Protein AF-A0A2S1KRR5-F1 (afdb_monomer_lite)

Structure (mmCIF, N/CA/C/O backbone):
data_AF-A0A2S1KRR5-F1
#
_entry.id   AF-A0A2S1KRR5-F1
#
loop_
_atom_site.group_PDB
_atom_site.id
_atom_site.type_symbol
_atom_site.label_atom_id
_atom_site.label_alt_id
_atom_site.label_comp_id
_atom_site.label_asym_id
_atom_site.label_entity_id
_atom_site.label_seq_id
_atom_site.pdbx_PDB_ins_code
_atom_site.Cartn_x
_atom_site.Cartn_y
_atom_site.Cartn_z
_atom_site.occupancy
_atom_site.B_iso_or_equiv
_atom_site.auth_seq_id
_atom_site.auth_comp_id
_atom_site.auth_asym_id
_atom_site.auth_atom_id
_atom_site.pdbx_PDB_model_num
ATOM 1 N N . MET A 1 1 ? 15.833 10.010 -24.012 1.00 49.03 1 MET A N 1
ATOM 2 C CA . MET A 1 1 ? 15.093 10.288 -22.771 1.00 49.03 1 MET A CA 1
ATOM 3 C C . MET A 1 1 ? 14.063 9.183 -22.696 1.00 49.03 1 MET A C 1
ATOM 5 O O . MET A 1 1 ? 13.412 8.945 -23.705 1.00 49.03 1 MET A O 1
ATOM 9 N N . ASN A 1 2 ? 14.086 8.360 -21.647 1.00 55.34 2 ASN A N 1
ATOM 10 C CA . ASN A 1 2 ? 13.087 7.305 -21.498 1.00 55.34 2 ASN A CA 1
ATOM 11 C C . ASN A 1 2 ? 11.889 7.955 -20.806 1.00 55.34 2 ASN A C 1
ATOM 13 O O . ASN A 1 2 ? 11.764 7.865 -19.591 1.00 55.34 2 ASN A O 1
ATOM 17 N N . ASP A 1 3 ? 11.092 8.688 -21.582 1.00 61.97 3 ASP A N 1
ATOM 18 C CA . ASP A 1 3 ? 9.777 9.206 -21.197 1.00 61.97 3 ASP A CA 1
ATOM 19 C C . ASP A 1 3 ? 8.801 8.022 -21.090 1.00 61.97 3 ASP A C 1
ATOM 21 O O . ASP A 1 3 ? 7.855 7.886 -21.863 1.00 61.97 3 ASP A O 1
ATOM 25 N N . ALA A 1 4 ? 9.100 7.081 -20.194 1.00 71.75 4 ALA A N 1
ATOM 26 C CA . ALA A 1 4 ? 8.133 6.077 -19.803 1.00 71.75 4 ALA A CA 1
ATOM 27 C C . ALA A 1 4 ? 7.108 6.802 -18.934 1.00 71.75 4 ALA A C 1
ATOM 29 O O . ALA A 1 4 ? 7.409 7.181 -17.805 1.00 71.75 4 ALA A O 1
ATOM 30 N N . GLU A 1 5 ? 5.931 7.064 -19.498 1.00 80.88 5 GLU A N 1
ATOM 31 C CA . GLU A 1 5 ? 4.809 7.573 -18.717 1.00 80.88 5 GLU A CA 1
ATOM 32 C C . GLU A 1 5 ? 4.548 6.607 -17.548 1.00 80.88 5 GLU A C 1
ATOM 34 O O . GLU A 1 5 ? 4.580 5.382 -17.763 1.00 80.88 5 GLU A O 1
ATOM 39 N N . PRO A 1 6 ? 4.318 7.122 -16.325 1.00 83.44 6 PRO A N 1
ATOM 40 C CA . PRO A 1 6 ? 4.006 6.272 -15.188 1.00 83.44 6 PRO A CA 1
ATOM 41 C C . PRO A 1 6 ? 2.772 5.427 -15.511 1.00 83.44 6 PRO A C 1
ATOM 43 O O . PRO A 1 6 ? 1.829 5.865 -16.173 1.00 83.44 6 PRO A O 1
ATOM 46 N N . TRP A 1 7 ? 2.792 4.173 -15.070 1.00 86.50 7 TRP A N 1
ATOM 47 C CA . TRP A 1 7 ? 1.662 3.264 -15.224 1.00 86.50 7 TRP A CA 1
ATOM 48 C C . TRP A 1 7 ? 0.465 3.699 -14.371 1.00 86.50 7 TRP A C 1
ATOM 50 O O . TRP A 1 7 ? -0.680 3.454 -14.750 1.00 86.50 7 TRP A O 1
ATOM 60 N N . GLY A 1 8 ? 0.745 4.357 -13.249 1.00 89.75 8 GLY A N 1
ATOM 61 C CA . GLY A 1 8 ? -0.232 4.903 -12.321 1.00 89.75 8 GLY A CA 1
ATOM 62 C C . GLY A 1 8 ? 0.459 5.444 -11.075 1.00 89.75 8 GLY A C 1
ATOM 63 O O . GLY A 1 8 ? 1.653 5.740 -11.105 1.00 89.75 8 GLY A O 1
ATOM 64 N N . GLU A 1 9 ? -0.294 5.529 -9.987 1.00 92.31 9 GLU A N 1
ATOM 65 C CA . GLU A 1 9 ? 0.184 5.946 -8.668 1.00 92.31 9 GLU A CA 1
ATOM 66 C C . GLU A 1 9 ? -0.085 4.829 -7.647 1.00 92.31 9 GLU A C 1
ATOM 68 O O . GLU A 1 9 ? -1.036 4.053 -7.802 1.00 92.31 9 GLU A O 1
ATOM 73 N N . ASP A 1 10 ? 0.758 4.721 -6.620 1.00 91.19 10 ASP A N 1
ATOM 74 C CA . ASP A 1 10 ? 0.525 3.828 -5.482 1.00 91.19 10 ASP A CA 1
ATOM 75 C C . ASP A 1 10 ? -0.370 4.471 -4.406 1.00 91.19 10 ASP A C 1
ATOM 77 O O . ASP A 1 10 ? -0.825 5.606 -4.556 1.00 91.19 10 ASP A O 1
ATOM 81 N N . PHE A 1 11 ? -0.664 3.744 -3.323 1.00 88.19 11 PHE A N 1
ATOM 82 C CA . PHE A 1 11 ? -1.538 4.220 -2.237 1.00 88.19 11 PHE A CA 1
ATOM 83 C C . PHE A 1 11 ? -1.059 5.514 -1.538 1.00 88.19 11 PHE A C 1
ATOM 85 O O . PHE A 1 11 ? -1.845 6.179 -0.862 1.00 88.19 11 PHE A O 1
ATOM 92 N N . GLU A 1 12 ? 0.219 5.880 -1.664 1.00 89.56 12 GLU A N 1
ATOM 93 C CA . GLU A 1 12 ? 0.795 7.129 -1.150 1.00 89.56 12 GLU A CA 1
ATOM 94 C C . GLU A 1 12 ? 0.797 8.259 -2.193 1.00 89.56 12 GLU A C 1
ATOM 96 O O . GLU A 1 12 ? 1.138 9.394 -1.855 1.00 89.56 12 GLU A O 1
ATOM 101 N N . GLY A 1 13 ? 0.391 7.976 -3.436 1.00 89.69 13 GLY A N 1
ATOM 102 C CA . GLY A 1 13 ? 0.451 8.913 -4.559 1.00 89.69 13 GLY A CA 1
ATOM 103 C C . GLY A 1 13 ? 1.825 8.989 -5.234 1.00 89.69 13 GLY A C 1
ATOM 104 O O . GLY A 1 13 ? 2.083 9.927 -5.982 1.00 89.69 13 GLY A O 1
ATOM 105 N N . ASP A 1 14 ? 2.732 8.046 -4.958 1.00 90.62 14 ASP A N 1
ATOM 106 C CA . ASP A 1 14 ? 4.009 7.965 -5.675 1.00 90.62 14 ASP A CA 1
ATOM 107 C C . ASP A 1 14 ? 3.820 7.306 -7.049 1.00 90.62 14 ASP A C 1
ATOM 109 O O . ASP A 1 14 ? 3.041 6.365 -7.208 1.00 90.62 14 ASP A O 1
ATOM 113 N N . GLU A 1 15 ? 4.574 7.779 -8.043 1.00 91.62 15 GLU A N 1
ATOM 114 C CA . GLU A 1 15 ? 4.537 7.261 -9.412 1.00 91.62 15 GLU A CA 1
ATOM 115 C C . GLU A 1 15 ? 4.992 5.795 -9.484 1.00 91.62 15 GLU A C 1
ATOM 117 O O . GLU A 1 15 ? 6.096 5.444 -9.065 1.00 91.62 15 GLU A O 1
ATOM 122 N N . VAL A 1 16 ? 4.170 4.952 -10.106 1.00 89.75 16 VAL A N 1
ATOM 123 C CA . VAL A 1 16 ? 4.453 3.534 -10.350 1.00 89.75 16 VAL A CA 1
ATOM 124 C C . VAL A 1 16 ? 4.884 3.351 -11.794 1.00 89.75 16 VAL A C 1
ATOM 126 O O . VAL A 1 16 ? 4.179 3.739 -12.729 1.00 89.75 16 VAL A O 1
ATOM 129 N N . GLN A 1 17 ? 6.031 2.720 -12.002 1.00 90.00 17 GLN A N 1
ATOM 130 C CA . GLN A 1 17 ? 6.569 2.432 -13.321 1.00 90.00 17 GLN A CA 1
ATOM 131 C C . GLN A 1 17 ? 6.096 1.064 -13.820 1.00 90.00 17 GLN A C 1
ATOM 133 O O . GLN A 1 17 ? 5.830 0.129 -13.061 1.00 90.00 17 GLN A O 1
ATOM 138 N N . ARG A 1 18 ? 6.009 0.904 -15.146 1.00 84.25 18 ARG A N 1
ATOM 139 C CA . ARG A 1 18 ? 5.726 -0.415 -15.727 1.00 84.25 18 ARG A CA 1
ATOM 140 C C . ARG A 1 18 ? 6.852 -1.387 -15.382 1.00 84.25 18 ARG A C 1
ATOM 142 O O . ARG A 1 18 ? 7.974 -1.225 -15.853 1.00 84.25 18 ARG A O 1
ATOM 149 N N . GLY A 1 19 ? 6.501 -2.442 -14.654 1.00 86.56 19 GLY A N 1
ATOM 150 C CA . GLY A 1 19 ? 7.437 -3.479 -14.225 1.00 86.56 19 GLY A CA 1
ATOM 151 C C . GLY A 1 19 ? 7.815 -3.404 -12.749 1.00 86.56 19 GLY A C 1
ATOM 152 O O . GLY A 1 19 ? 8.523 -4.301 -12.300 1.00 86.56 19 GLY A O 1
ATOM 153 N N . ASP A 1 20 ? 7.328 -2.406 -12.004 1.00 87.50 20 ASP A N 1
ATOM 154 C CA . ASP A 1 20 ? 7.445 -2.415 -10.547 1.00 87.50 20 ASP A CA 1
ATOM 155 C C . ASP A 1 20 ? 6.715 -3.626 -9.953 1.00 87.50 20 ASP A C 1
ATOM 157 O O . ASP A 1 20 ? 5.583 -3.958 -10.323 1.00 87.50 20 ASP A O 1
ATOM 161 N N . GLU A 1 21 ? 7.388 -4.309 -9.030 1.00 92.50 21 GLU A N 1
ATOM 162 C CA . GLU A 1 21 ? 6.846 -5.470 -8.335 1.00 92.50 21 GLU A CA 1
ATOM 163 C C . GLU A 1 21 ? 5.957 -5.013 -7.177 1.00 92.50 21 GLU A C 1
ATOM 165 O O . GLU A 1 21 ? 6.359 -4.196 -6.347 1.00 92.50 21 GLU A O 1
ATOM 170 N N . GLY A 1 22 ? 4.750 -5.565 -7.085 1.00 91.31 22 GLY A N 1
ATOM 171 C CA . GLY A 1 22 ? 3.783 -5.175 -6.068 1.00 91.31 22 GLY A CA 1
ATOM 172 C C . GLY A 1 22 ? 2.491 -5.971 -6.147 1.00 91.31 22 GLY A C 1
ATOM 173 O O . GLY A 1 22 ? 2.361 -6.924 -6.919 1.00 91.31 22 GLY A O 1
ATOM 174 N N . TRP A 1 23 ? 1.532 -5.563 -5.326 1.00 90.44 23 TRP A N 1
ATOM 175 C CA . TRP A 1 23 ? 0.224 -6.190 -5.199 1.00 90.44 23 TRP A CA 1
ATOM 176 C C . TRP A 1 23 ? -0.865 -5.152 -5.450 1.00 90.44 23 TRP A C 1
ATOM 178 O O . TRP A 1 23 ? -0.771 -4.029 -4.970 1.00 90.44 23 TRP A O 1
ATOM 188 N N . MET A 1 24 ? -1.916 -5.538 -6.169 1.00 89.06 24 MET A N 1
ATOM 189 C CA . MET A 1 24 ? -3.137 -4.736 -6.265 1.00 89.06 24 MET A CA 1
ATOM 190 C C . MET A 1 24 ? -4.096 -5.170 -5.156 1.00 89.06 24 MET A C 1
ATOM 192 O O . MET A 1 24 ? -4.511 -6.331 -5.136 1.00 89.06 24 MET A O 1
ATOM 196 N N . ILE A 1 25 ? -4.444 -4.258 -4.250 1.00 87.75 25 ILE A N 1
ATOM 197 C CA . ILE A 1 25 ? -5.348 -4.500 -3.117 1.00 87.75 25 ILE A CA 1
ATOM 198 C C . ILE A 1 25 ? -6.399 -3.385 -3.107 1.00 87.75 25 ILE A C 1
ATOM 200 O O . ILE A 1 25 ? -6.041 -2.216 -3.135 1.00 87.75 25 ILE A O 1
ATOM 204 N N . ASP A 1 26 ? -7.689 -3.731 -3.136 1.00 85.12 26 ASP A N 1
ATOM 205 C CA . ASP A 1 26 ? -8.807 -2.763 -3.149 1.00 85.12 26 ASP A CA 1
ATOM 206 C C . ASP A 1 26 ? -8.705 -1.652 -4.220 1.00 85.12 26 ASP A C 1
ATOM 208 O O . ASP A 1 26 ? -9.185 -0.536 -4.052 1.00 85.12 26 ASP A O 1
ATOM 212 N N . SER A 1 27 ? -8.141 -1.982 -5.388 1.00 85.38 27 SER A N 1
ATOM 213 C CA . SER A 1 27 ? -7.837 -1.048 -6.495 1.00 85.38 27 SER A CA 1
ATOM 214 C C . SER A 1 27 ? -6.686 -0.067 -6.238 1.00 85.38 27 SER A C 1
ATOM 216 O O . SER A 1 27 ? -6.423 0.778 -7.089 1.00 85.38 27 SER A O 1
ATOM 218 N N . GLU A 1 28 ? -5.961 -0.212 -5.132 1.00 89.00 28 GLU A N 1
ATOM 219 C CA . GLU A 1 28 ? -4.715 0.500 -4.847 1.00 89.00 28 GLU A CA 1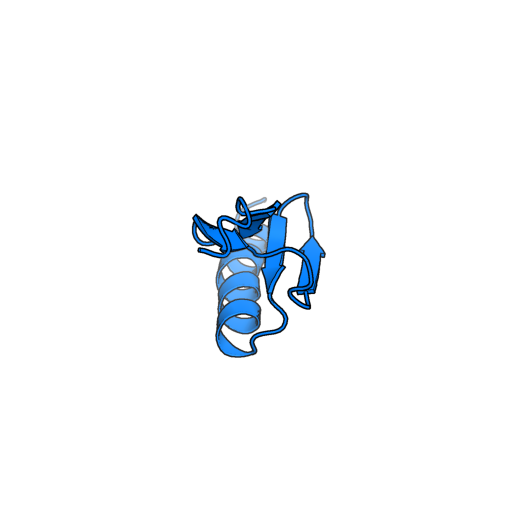
ATOM 220 C C . GLU A 1 28 ? -3.512 -0.393 -5.186 1.00 89.00 28 GLU A C 1
ATOM 222 O O . GLU A 1 28 ? -3.507 -1.596 -4.901 1.00 89.00 28 GLU A O 1
ATOM 227 N N . PHE A 1 29 ? -2.476 0.183 -5.802 1.00 91.69 29 PHE A N 1
ATOM 228 C CA . PHE A 1 29 ? -1.201 -0.509 -5.974 1.00 91.69 29 PHE A CA 1
ATOM 229 C C . PHE A 1 29 ? -0.371 -0.376 -4.695 1.00 91.69 29 PHE A C 1
ATOM 231 O O . PHE A 1 29 ? -0.187 0.721 -4.171 1.00 91.69 29 PHE A O 1
ATOM 238 N N . VAL A 1 30 ? 0.144 -1.499 -4.200 1.00 92.12 30 VAL A N 1
ATOM 239 C CA . VAL A 1 30 ? 1.028 -1.569 -3.036 1.00 92.12 30 VAL A CA 1
ATOM 240 C C . VAL A 1 30 ? 2.376 -2.121 -3.494 1.00 92.12 30 VAL A C 1
ATOM 242 O O . VAL A 1 30 ? 2.464 -3.312 -3.821 1.00 92.12 30 VAL A O 1
ATOM 245 N N . PRO A 1 31 ? 3.435 -1.295 -3.522 1.00 92.50 31 PRO A N 1
ATOM 246 C CA . PRO A 1 31 ? 4.758 -1.736 -3.941 1.00 92.50 31 PRO A CA 1
ATOM 247 C C . PRO A 1 31 ? 5.276 -2.841 -3.024 1.00 92.50 31 PRO A C 1
ATOM 249 O O . PRO A 1 31 ? 5.042 -2.815 -1.815 1.00 92.50 31 PRO A O 1
ATOM 252 N N . ASN A 1 32 ? 6.050 -3.778 -3.570 1.00 91.12 32 ASN A N 1
ATOM 253 C CA . ASN A 1 32 ? 6.749 -4.815 -2.807 1.00 91.12 32 ASN A CA 1
ATOM 254 C C . ASN A 1 32 ? 7.986 -4.253 -2.071 1.00 91.12 32 ASN A C 1
ATOM 256 O O . ASN A 1 32 ? 9.041 -4.883 -1.998 1.00 91.12 32 ASN A O 1
ATOM 260 N N . ASP A 1 33 ? 7.862 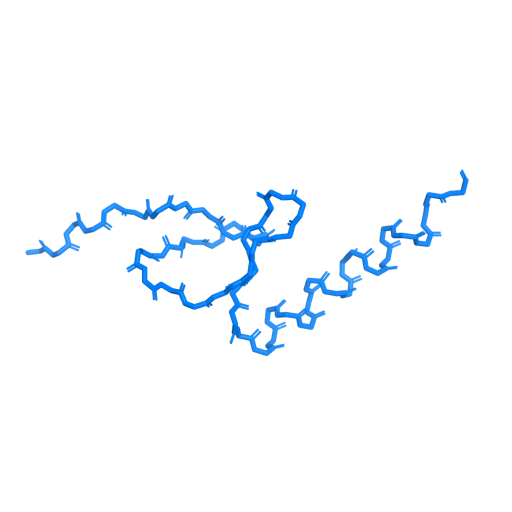-3.039 -1.540 1.00 90.25 33 ASP A N 1
ATOM 261 C CA . ASP A 1 33 ? 8.812 -2.429 -0.628 1.00 90.25 33 ASP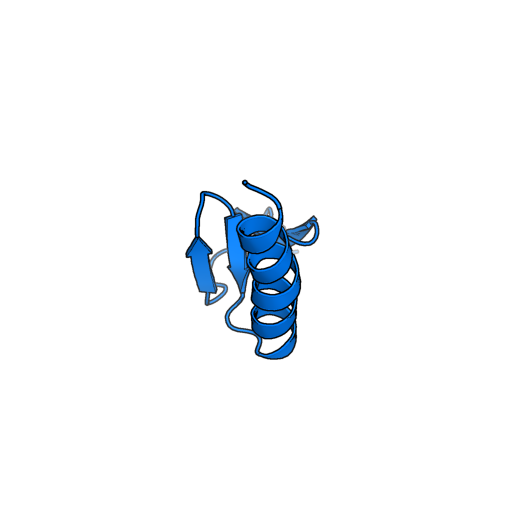 A CA 1
ATOM 262 C C . ASP A 1 33 ? 8.329 -2.652 0.806 1.00 90.25 33 ASP A C 1
ATOM 264 O O . ASP A 1 33 ? 7.184 -2.366 1.156 1.00 90.25 33 ASP A O 1
ATOM 268 N N . LYS A 1 34 ? 9.210 -3.162 1.669 1.00 88.62 34 LYS A N 1
ATOM 269 C CA . LYS A 1 34 ? 8.829 -3.549 3.031 1.00 88.62 34 LYS A CA 1
ATOM 270 C C . LYS A 1 34 ? 8.302 -2.36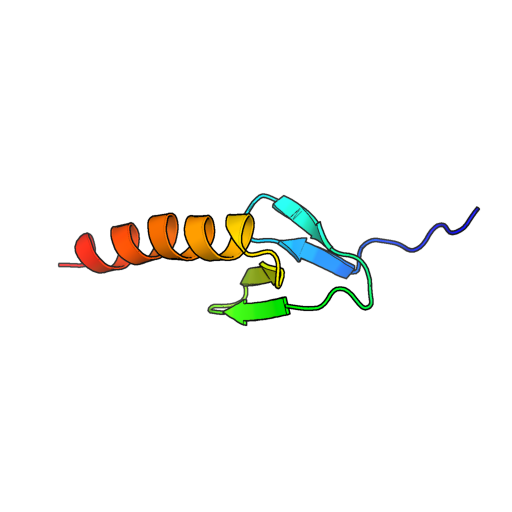9 3.853 1.00 88.62 34 LYS A C 1
ATOM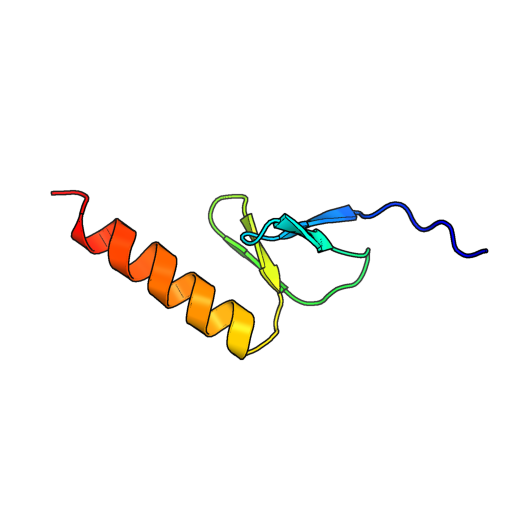 272 O O . LYS A 1 34 ? 7.400 -2.573 4.663 1.00 88.62 34 LYS A O 1
ATOM 277 N N . ALA A 1 35 ? 8.860 -1.169 3.690 1.00 90.00 35 ALA A N 1
ATOM 278 C CA . ALA A 1 35 ? 8.411 0.000 4.438 1.00 90.00 35 ALA A CA 1
ATOM 279 C C . ALA A 1 35 ? 7.030 0.454 3.950 1.00 90.00 35 ALA A C 1
ATOM 281 O O . ALA A 1 35 ? 6.141 0.673 4.774 1.00 90.00 35 ALA A O 1
ATOM 282 N N . LYS A 1 36 ? 6.826 0.491 2.627 1.00 89.50 36 LYS A N 1
ATOM 283 C CA . LYS A 1 36 ? 5.525 0.812 2.025 1.00 89.50 36 LYS A CA 1
ATOM 284 C C . LYS A 1 36 ? 4.447 -0.211 2.386 1.00 89.50 36 LYS A C 1
ATOM 286 O O . LYS A 1 36 ? 3.358 0.170 2.802 1.00 89.50 36 LYS A O 1
ATOM 291 N N . MET A 1 37 ? 4.760 -1.507 2.344 1.00 88.94 37 MET A N 1
ATOM 292 C CA . MET A 1 37 ? 3.829 -2.560 2.764 1.00 88.94 37 MET A CA 1
ATOM 293 C C . MET A 1 37 ? 3.416 -2.414 4.232 1.00 88.94 37 MET A C 1
ATOM 295 O O . MET A 1 37 ? 2.230 -2.491 4.541 1.00 88.94 37 MET A O 1
ATOM 299 N N . VAL A 1 38 ? 4.371 -2.188 5.145 1.00 89.44 38 VAL A N 1
ATOM 300 C CA . VAL A 1 38 ? 4.062 -1.964 6.570 1.00 89.44 38 VAL A CA 1
ATOM 301 C C . VAL A 1 38 ? 3.133 -0.762 6.726 1.00 89.44 38 VAL A C 1
ATOM 303 O O . VAL A 1 38 ? 2.101 -0.881 7.381 1.00 89.44 38 VAL A O 1
ATOM 306 N N . ARG A 1 39 ? 3.439 0.350 6.053 1.00 89.50 39 ARG A N 1
ATOM 307 C CA . ARG A 1 39 ? 2.628 1.567 6.109 1.00 89.50 39 ARG A CA 1
ATOM 308 C C . ARG A 1 39 ? 1.217 1.360 5.557 1.00 89.50 39 ARG A C 1
ATOM 310 O O . ARG A 1 39 ? 0.258 1.833 6.162 1.00 89.50 39 ARG A O 1
ATOM 317 N N . TYR A 1 40 ? 1.070 0.605 4.469 1.00 89.38 40 TYR A N 1
ATOM 318 C CA . TYR A 1 40 ? -0.235 0.221 3.930 1.00 89.38 40 TYR A CA 1
ATOM 319 C C . TYR A 1 40 ? -1.065 -0.560 4.959 1.00 89.38 40 TYR A C 1
ATOM 321 O O . TYR A 1 40 ? -2.233 -0.241 5.186 1.00 89.38 40 TYR A O 1
ATOM 329 N N . PHE A 1 41 ? -0.463 -1.547 5.634 1.00 85.88 41 PHE A N 1
ATOM 330 C CA . PHE A 1 41 ? -1.147 -2.308 6.684 1.00 85.88 41 PHE A CA 1
ATOM 331 C C . PHE A 1 41 ? -1.467 -1.465 7.921 1.00 85.88 41 PHE A C 1
ATOM 333 O O . PHE A 1 41 ? -2.501 -1.693 8.540 1.00 85.88 41 PHE A O 1
ATOM 340 N N . GLU A 1 42 ? -0.638 -0.487 8.286 1.00 87.81 42 GLU A N 1
ATOM 341 C CA . GLU A 1 42 ? -0.951 0.446 9.376 1.00 87.81 42 GLU A CA 1
ATOM 342 C C . GLU A 1 42 ? -2.137 1.358 9.025 1.00 87.81 42 GLU A C 1
ATOM 344 O O . GLU A 1 42 ? -3.015 1.588 9.859 1.00 87.81 42 GLU A O 1
ATOM 349 N N . LEU A 1 43 ? -2.207 1.841 7.781 1.00 85.00 43 LEU A N 1
ATOM 350 C CA . LEU A 1 43 ? -3.305 2.684 7.302 1.00 85.00 43 LEU A CA 1
ATOM 351 C C . LEU A 1 43 ? -4.619 1.900 7.179 1.00 85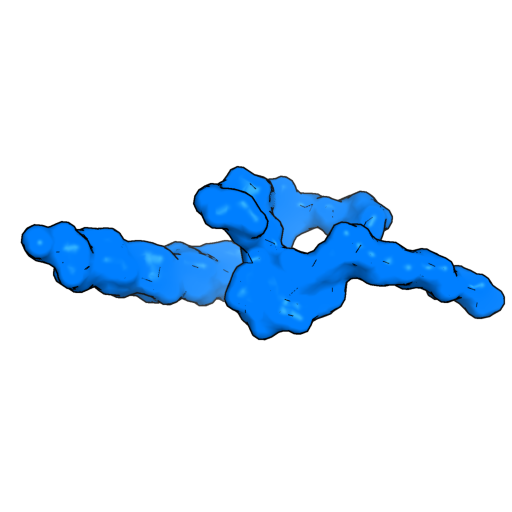.00 43 LEU A C 1
ATOM 353 O O . LEU A 1 43 ? -5.644 2.330 7.710 1.00 85.00 43 LEU A O 1
ATOM 357 N N . ASN A 1 44 ? -4.597 0.736 6.524 1.00 80.75 44 ASN A N 1
ATOM 358 C CA . ASN A 1 44 ? -5.801 -0.074 6.325 1.00 80.75 44 ASN A CA 1
ATOM 359 C C . ASN A 1 44 ? -6.193 -0.889 7.564 1.00 80.75 44 ASN A C 1
ATOM 361 O O . ASN A 1 44 ? -7.378 -1.043 7.841 1.00 80.75 44 ASN A O 1
ATOM 365 N N . GLY A 1 45 ? -5.235 -1.334 8.377 1.00 69.25 45 GLY A N 1
ATOM 366 C CA . GLY A 1 45 ? -5.513 -1.964 9.671 1.00 69.25 45 GLY A CA 1
ATOM 367 C C . GLY A 1 45 ? -6.205 -1.015 10.656 1.00 69.25 45 GLY A C 1
ATOM 368 O O . GLY A 1 45 ? -7.037 -1.454 11.451 1.00 69.25 45 GLY A O 1
ATOM 369 N N . ASN A 1 46 ? -5.934 0.292 10.569 1.00 60.31 46 ASN A N 1
ATOM 370 C CA . ASN A 1 46 ? -6.705 1.300 11.296 1.00 60.31 46 ASN A CA 1
ATOM 371 C C . ASN A 1 46 ? -8.105 1.515 10.703 1.00 60.31 46 ASN A C 1
ATOM 373 O O . ASN A 1 46 ? -9.044 1.681 11.475 1.00 60.31 46 ASN A O 1
ATOM 377 N N . ARG A 1 47 ? -8.272 1.464 9.371 1.00 56.91 47 ARG A N 1
ATOM 378 C CA . ARG A 1 47 ? -9.595 1.581 8.724 1.00 56.91 47 ARG A CA 1
ATOM 379 C C . ARG A 1 47 ? -10.552 0.459 9.135 1.00 56.91 47 ARG A C 1
ATOM 381 O O . ARG A 1 47 ? -11.678 0.758 9.524 1.00 56.91 47 ARG A O 1
ATOM 388 N N . VAL A 1 48 ? -10.084 -0.794 9.165 1.00 53.78 48 VAL A N 1
ATOM 389 C CA . VAL A 1 48 ? -10.901 -1.964 9.554 1.00 53.78 48 VAL A CA 1
ATOM 390 C C . VAL A 1 48 ? -11.402 -1.873 11.005 1.00 53.78 48 VAL A C 1
ATOM 392 O O . VAL A 1 48 ? -12.466 -2.390 11.318 1.00 53.78 48 VAL A O 1
ATOM 395 N N . ASN A 1 49 ? -10.681 -1.185 11.899 1.00 53.25 49 ASN A N 1
ATOM 396 C CA . ASN A 1 49 ? -11.125 -0.971 13.285 1.00 53.25 49 ASN A CA 1
ATOM 397 C C . ASN A 1 49 ? -12.101 0.209 13.459 1.00 53.25 49 ASN A C 1
ATOM 399 O O . ASN A 1 49 ? -12.583 0.429 14.568 1.00 53.25 49 ASN A O 1
ATOM 403 N N . THR A 1 50 ? -12.371 0.986 12.408 1.00 51.38 50 THR A N 1
ATOM 404 C CA . THR A 1 50 ? -13.292 2.139 12.452 1.00 51.38 50 THR A CA 1
ATOM 405 C C . THR A 1 50 ? -14.607 1.924 11.707 1.00 51.38 50 THR A C 1
ATOM 407 O O . THR A 1 50 ? -15.489 2.776 11.790 1.00 51.38 50 THR A O 1
ATOM 410 N N . GLU A 1 51 ? -14.760 0.800 11.010 1.00 49.56 51 GLU A N 1
ATOM 411 C CA . GLU A 1 51 ? -16.039 0.363 10.448 1.00 49.56 51 GLU A CA 1
ATOM 412 C C . GLU A 1 51 ? -16.744 -0.540 11.480 1.00 49.56 51 GLU A C 1
ATOM 414 O O . GLU A 1 51 ? -16.600 -1.761 11.457 1.00 49.56 51 GLU A O 1
ATOM 419 N N . GLU A 1 52 ? -17.436 0.091 12.440 1.00 48.47 52 GLU A N 1
ATOM 420 C CA . GLU A 1 52 ? -18.391 -0.546 13.373 1.00 48.47 52 GLU A CA 1
ATOM 421 C C . GLU A 1 52 ? -19.803 -0.605 12.767 1.00 48.47 52 GLU A C 1
ATOM 423 O O . GLU A 1 52 ? -20.238 0.412 12.172 1.00 48.47 52 GLU A O 1
#

Organism: NCBI:txid137591

Foldseek 3Di:
DPPQPFPAAAPVRHGHGPPFDFDQDPNGTQGPDPVSVVVVCVVVVVVVVPPD

Sequence (52 aa):
MNDAEPWGEDFEGDEVQRGDEGWMIDSEFVPNDKAKMVRYFELNGNRVNTEE

Radius of gyration: 12.95 Å; chains: 1; bounding box: 34×16×36 Å

Secondary structure (DSSP, 8-state):
-------EEBTTSPEEPTT--EEEETTEEEES-HHHHHHHHHHHHHHHTT--

pLDDT: mean 81.27, std 14.12, range [48.47, 92.5]